Protein AF-A0A520IS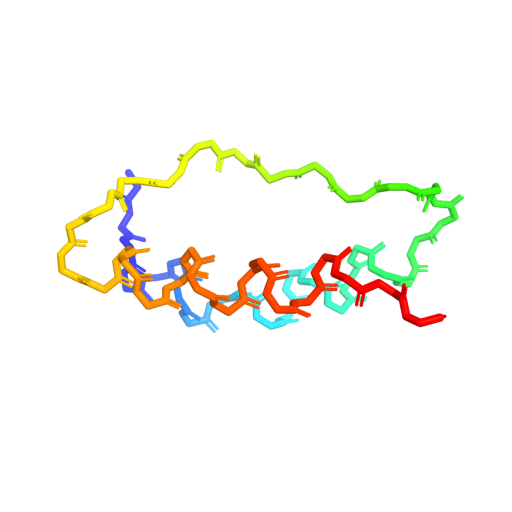29-F1 (afdb_monomer_lite)

Structure (mmCIF, N/CA/C/O backbone):
data_AF-A0A520IS29-F1
#
_entry.id   AF-A0A520IS29-F1
#
loop_
_atom_site.group_PDB
_atom_site.id
_atom_site.type_symbol
_atom_site.label_atom_id
_atom_site.label_alt_id
_atom_site.label_comp_id
_atom_site.label_asym_id
_atom_site.label_entity_id
_atom_site.label_seq_id
_atom_site.pdbx_PDB_ins_code
_atom_site.Cartn_x
_atom_site.Cartn_y
_atom_site.Cartn_z
_atom_site.occupancy
_atom_site.B_iso_or_equiv
_atom_site.auth_seq_id
_atom_site.auth_comp_id
_atom_site.auth_asym_id
_atom_site.auth_atom_id
_atom_site.pdbx_PDB_model_num
ATOM 1 N N . GLY A 1 1 ? -11.646 6.704 2.281 1.00 73.38 1 GLY A N 1
ATOM 2 C CA . GLY A 1 1 ? -11.264 5.387 1.746 1.00 73.38 1 GLY A CA 1
ATOM 3 C C . GLY A 1 1 ? -11.255 4.404 2.888 1.00 73.38 1 GLY A C 1
ATOM 4 O O . GLY A 1 1 ? -10.932 4.821 3.995 1.00 73.38 1 GLY A O 1
ATOM 5 N N . ASP A 1 2 ? -11.645 3.161 2.634 1.00 91.00 2 ASP A N 1
ATOM 6 C CA . ASP A 1 2 ? -11.651 2.090 3.631 1.00 91.00 2 ASP A CA 1
ATOM 7 C C . ASP A 1 2 ? -10.293 1.366 3.629 1.00 91.00 2 ASP A C 1
ATOM 9 O O . ASP A 1 2 ? -9.810 0.918 2.587 1.00 91.00 2 ASP A O 1
ATOM 13 N N . LEU A 1 3 ? -9.652 1.276 4.796 1.00 90.00 3 LEU A N 1
ATOM 14 C CA . LEU A 1 3 ? -8.357 0.612 4.933 1.00 90.00 3 LEU A CA 1
ATOM 15 C C . LEU A 1 3 ? -8.454 -0.912 4.814 1.00 90.00 3 LEU A C 1
ATOM 17 O O . LEU A 1 3 ? -7.476 -1.547 4.426 1.00 90.00 3 LEU A O 1
ATOM 21 N N . THR A 1 4 ? -9.609 -1.502 5.112 1.00 92.50 4 THR A N 1
ATOM 22 C CA . THR A 1 4 ? -9.854 -2.933 4.925 1.00 92.50 4 THR A CA 1
ATOM 23 C C . THR A 1 4 ? -9.941 -3.274 3.443 1.00 92.50 4 THR A C 1
ATOM 25 O O . THR A 1 4 ? -9.291 -4.219 2.997 1.00 92.50 4 THR A O 1
ATOM 28 N N . GLU A 1 5 ? -10.665 -2.472 2.660 1.00 93.12 5 GLU A N 1
ATOM 29 C CA . GLU A 1 5 ? -10.701 -2.606 1.199 1.00 93.12 5 GLU A CA 1
ATOM 30 C C . GLU A 1 5 ? -9.304 -2.401 0.594 1.00 93.12 5 GLU A C 1
ATOM 32 O O . GLU A 1 5 ? -8.840 -3.210 -0.212 1.00 93.12 5 GLU A O 1
ATOM 37 N N . ALA A 1 6 ? -8.588 -1.363 1.044 1.00 91.62 6 ALA A N 1
ATOM 38 C CA . ALA A 1 6 ? -7.226 -1.095 0.596 1.00 91.62 6 ALA A CA 1
ATOM 39 C C . 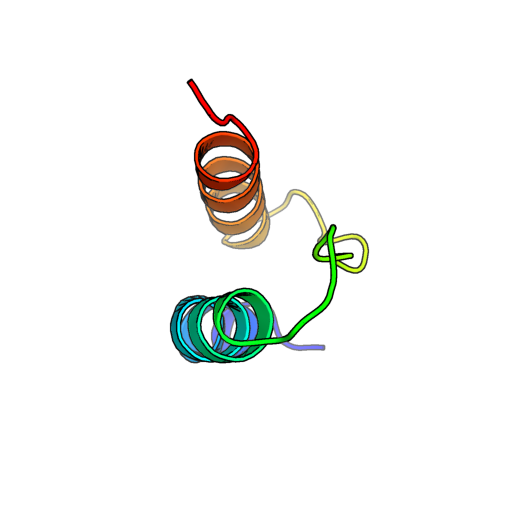ALA A 1 6 ? -6.274 -2.261 0.909 1.00 91.62 6 ALA A C 1
ATOM 41 O O . ALA A 1 6 ? -5.471 -2.635 0.056 1.00 91.62 6 ALA A O 1
ATOM 42 N N . ALA A 1 7 ? -6.374 -2.858 2.101 1.00 91.62 7 ALA A N 1
ATOM 43 C CA . ALA A 1 7 ? -5.577 -4.021 2.479 1.00 91.62 7 ALA A CA 1
ATOM 44 C C . ALA A 1 7 ? -5.878 -5.234 1.590 1.00 91.62 7 ALA A C 1
ATOM 46 O O . ALA A 1 7 ? -4.947 -5.902 1.141 1.00 91.62 7 ALA A O 1
ATOM 47 N N . ALA A 1 8 ? -7.159 -5.495 1.313 1.00 94.75 8 ALA A N 1
ATOM 48 C CA . ALA A 1 8 ? -7.583 -6.611 0.473 1.00 94.75 8 ALA A CA 1
ATOM 49 C C . ALA A 1 8 ? -7.064 -6.482 -0.969 1.00 94.75 8 ALA A C 1
ATOM 51 O O . ALA A 1 8 ? -6.641 -7.472 -1.560 1.00 94.75 8 ALA A O 1
ATOM 52 N N . ALA A 1 9 ? -7.038 -5.265 -1.517 1.00 93.94 9 ALA A N 1
ATOM 53 C CA . ALA A 1 9 ? -6.597 -5.004 -2.888 1.00 93.94 9 ALA A CA 1
ATOM 54 C C . ALA A 1 9 ? -5.081 -4.751 -3.039 1.00 93.94 9 ALA A C 1
ATOM 56 O O . ALA A 1 9 ? -4.587 -4.626 -4.165 1.00 93.94 9 ALA A O 1
ATOM 57 N N . LEU A 1 10 ? -4.332 -4.638 -1.935 1.00 92.06 10 LEU A N 1
ATOM 58 C CA . LEU A 1 10 ? -2.962 -4.116 -1.938 1.00 92.06 10 LEU A CA 1
ATOM 59 C C . LEU A 1 10 ? -2.013 -4.926 -2.826 1.00 92.06 10 LEU A C 1
ATOM 61 O O . LEU A 1 10 ? -1.293 -4.351 -3.641 1.00 92.06 10 LEU A O 1
ATOM 65 N N . PHE A 1 11 ? -1.993 -6.252 -2.675 1.00 91.38 11 PHE A N 1
ATOM 66 C CA . PHE A 1 11 ? -1.049 -7.094 -3.413 1.00 91.38 11 PHE A CA 1
ATOM 67 C C . PHE A 1 11 ? -1.316 -7.076 -4.913 1.00 91.38 11 PHE A C 1
ATOM 69 O O . PHE A 1 11 ? -0.366 -6.964 -5.686 1.00 91.38 11 PHE A O 1
ATOM 76 N N . ASP A 1 12 ? -2.580 -7.111 -5.324 1.00 95.25 12 ASP A N 1
ATOM 77 C CA . ASP A 1 12 ? -2.947 -7.028 -6.736 1.00 95.25 12 ASP A CA 1
ATOM 78 C C . ASP A 1 12 ? -2.553 -5.674 -7.332 1.00 95.25 12 ASP A C 1
ATOM 80 O O . ASP A 1 12 ? -2.031 -5.605 -8.446 1.00 95.25 12 ASP A O 1
ATOM 84 N N . ALA A 1 13 ? -2.766 -4.583 -6.590 1.00 94.19 13 ALA A N 1
ATOM 85 C CA . ALA A 1 13 ? -2.353 -3.252 -7.020 1.00 94.19 13 ALA A CA 1
ATOM 86 C C . ALA A 1 13 ? -0.828 -3.143 -7.175 1.00 94.19 13 ALA A C 1
ATOM 88 O O . ALA A 1 13 ? -0.359 -2.597 -8.174 1.00 94.19 13 ALA A O 1
ATOM 89 N N . LEU A 1 14 ? -0.063 -3.702 -6.232 1.00 92.94 14 LEU A N 1
ATOM 90 C CA . LEU A 1 14 ? 1.398 -3.726 -6.298 1.00 92.94 14 LEU A CA 1
ATOM 91 C C . LEU A 1 14 ? 1.906 -4.570 -7.472 1.00 92.94 14 LEU A C 1
ATOM 93 O O . LEU A 1 14 ? 2.767 -4.093 -8.200 1.00 92.94 14 LEU A O 1
ATOM 97 N N . HIS A 1 15 ? 1.345 -5.760 -7.717 1.00 93.12 15 HIS A N 1
ATOM 98 C CA . HIS A 1 15 ? 1.731 -6.589 -8.868 1.00 93.12 15 HIS A CA 1
ATOM 99 C C . HIS A 1 15 ? 1.472 -5.879 -10.198 1.00 93.12 15 HIS A C 1
ATOM 101 O O . HIS A 1 15 ? 2.324 -5.890 -11.082 1.00 93.12 15 HIS A O 1
ATOM 107 N N . ARG A 1 16 ? 0.315 -5.219 -10.344 1.00 95.12 16 ARG A N 1
ATOM 108 C CA . ARG A 1 16 ? 0.021 -4.435 -11.554 1.00 95.12 16 ARG A CA 1
ATOM 109 C C . ARG A 1 16 ? 0.997 -3.277 -11.743 1.00 95.12 16 ARG A C 1
ATOM 111 O O . ARG A 1 16 ? 1.368 -2.980 -12.873 1.00 95.12 16 ARG A O 1
ATOM 118 N N . ALA A 1 17 ? 1.387 -2.611 -10.659 1.00 93.19 17 ALA A N 1
ATOM 119 C CA . ALA A 1 17 ? 2.325 -1.499 -10.717 1.00 93.19 17 ALA A CA 1
ATOM 120 C C . ALA A 1 17 ? 3.760 -1.966 -11.024 1.00 93.19 17 ALA A C 1
ATOM 122 O O . ALA A 1 17 ? 4.444 -1.319 -11.813 1.00 93.19 17 ALA A O 1
ATOM 123 N N . ASP A 1 18 ? 4.190 -3.100 -10.468 1.00 91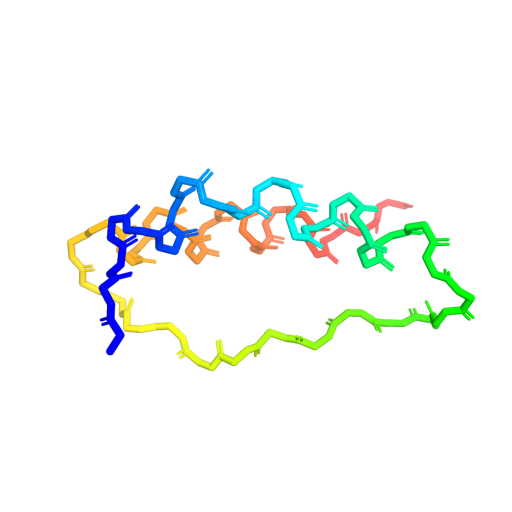.06 18 ASP A N 1
ATOM 124 C CA . ASP A 1 18 ? 5.511 -3.693 -10.723 1.00 91.06 18 ASP A CA 1
ATOM 125 C C . ASP A 1 18 ? 5.642 -4.241 -12.155 1.00 91.06 18 ASP A C 1
ATOM 127 O O . ASP A 1 18 ? 6.715 -4.196 -12.746 1.00 91.06 18 ASP A O 1
ATOM 131 N N . ALA A 1 19 ? 4.531 -4.669 -12.763 1.00 94.62 19 ALA A N 1
ATOM 132 C CA . ALA A 1 19 ? 4.476 -5.056 -14.174 1.00 94.62 19 ALA A CA 1
ATOM 133 C C . ALA A 1 19 ? 4.521 -3.865 -15.156 1.00 94.62 19 ALA A C 1
ATOM 135 O O . ALA A 1 19 ? 4.539 -4.073 -16.371 1.00 94.62 19 ALA A O 1
ATOM 136 N N . SER A 1 20 ? 4.491 -2.624 -14.662 1.00 94.69 20 SER A N 1
ATOM 137 C CA . SER A 1 20 ? 4.582 -1.435 -15.513 1.00 94.69 20 SER A CA 1
ATOM 138 C C . SER A 1 20 ? 6.029 -1.103 -15.890 1.00 94.69 20 SER A C 1
ATOM 140 O O . SER A 1 20 ? 6.982 -1.535 -15.252 1.00 94.69 20 SER A O 1
ATOM 142 N N . ASP A 1 21 ? 6.206 -0.263 -16.908 1.00 95.44 21 ASP A N 1
ATOM 143 C CA . ASP A 1 21 ? 7.507 0.253 -17.352 1.00 95.44 21 ASP A CA 1
ATOM 144 C C . ASP A 1 21 ? 8.056 1.390 -16.462 1.00 95.44 21 ASP A C 1
ATOM 146 O O . ASP A 1 21 ? 9.049 2.045 -16.794 1.00 95.44 21 ASP A O 1
ATOM 150 N N . ARG A 1 22 ? 7.405 1.673 -15.327 1.00 95.44 22 ARG A N 1
ATOM 151 C CA . ARG A 1 22 ? 7.751 2.796 -14.454 1.00 95.44 22 ARG A CA 1
ATOM 152 C C . ARG A 1 22 ? 8.860 2.414 -13.485 1.00 95.44 22 ARG A C 1
ATOM 154 O O . ARG A 1 22 ? 8.796 1.410 -12.791 1.00 95.44 22 ARG A O 1
ATOM 161 N N . ALA A 1 23 ? 9.834 3.307 -13.335 1.00 91.88 23 ALA A N 1
ATOM 162 C CA . ALA A 1 23 ? 10.967 3.097 -12.433 1.00 91.88 23 ALA A CA 1
ATOM 163 C C . ALA A 1 23 ? 10.591 3.069 -10.935 1.00 91.88 23 ALA A C 1
ATOM 165 O O . ALA A 1 23 ? 11.396 2.652 -10.103 1.00 91.88 23 ALA A O 1
ATOM 166 N N . ARG A 1 24 ? 9.422 3.606 -10.562 1.00 92.75 24 ARG A N 1
ATOM 167 C CA . ARG A 1 24 ? 8.999 3.816 -9.170 1.00 92.75 24 ARG A CA 1
ATOM 168 C C . ARG A 1 24 ? 7.486 3.656 -9.048 1.00 92.75 24 ARG A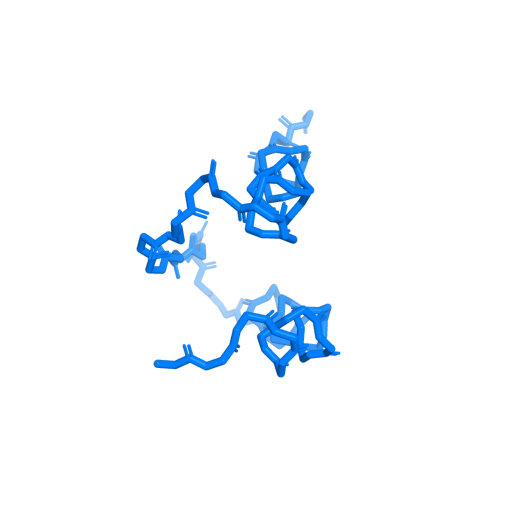 C 1
ATOM 170 O O . ARG A 1 24 ? 6.746 4.137 -9.904 1.00 92.75 24 ARG A O 1
ATOM 177 N N . ILE A 1 25 ? 7.045 3.087 -7.928 1.00 93.62 25 ILE A N 1
ATOM 178 C CA . ILE A 1 25 ? 5.637 3.033 -7.524 1.00 93.62 25 ILE A CA 1
ATOM 179 C C . ILE A 1 25 ? 5.408 4.118 -6.468 1.00 93.62 25 ILE A C 1
ATOM 181 O O . ILE A 1 25 ? 6.086 4.140 -5.441 1.00 93.62 25 ILE A O 1
ATOM 185 N N . ALA A 1 26 ? 4.471 5.030 -6.722 1.00 94.38 26 ALA A N 1
ATOM 186 C CA . ALA A 1 26 ? 4.056 6.038 -5.751 1.00 94.38 26 ALA A CA 1
ATOM 187 C C . ALA A 1 26 ? 2.814 5.554 -4.996 1.00 94.38 26 ALA A C 1
ATOM 189 O O . ALA A 1 26 ? 1.838 5.129 -5.612 1.00 94.38 26 ALA A O 1
ATOM 190 N N . ILE A 1 27 ? 2.847 5.641 -3.666 1.00 93.06 27 ILE A N 1
ATOM 191 C CA . ILE A 1 27 ? 1.736 5.260 -2.790 1.00 93.06 27 ILE A CA 1
ATOM 192 C C . ILE A 1 27 ? 1.215 6.516 -2.091 1.00 93.06 27 ILE A C 1
ATOM 194 O O . ILE A 1 27 ? 2.000 7.316 -1.580 1.00 93.06 27 ILE A O 1
ATOM 198 N N . ALA A 1 28 ? -0.106 6.701 -2.087 1.00 93.19 28 ALA A N 1
ATOM 199 C CA . ALA A 1 28 ? -0.740 7.786 -1.346 1.00 93.19 28 ALA A CA 1
ATOM 200 C C . ALA A 1 28 ? -0.523 7.610 0.171 1.00 93.19 28 ALA A C 1
ATOM 202 O O . ALA A 1 28 ? -0.402 6.475 0.630 1.00 93.19 28 ALA A O 1
ATOM 203 N N . PRO A 1 29 ? -0.500 8.690 0.972 1.00 92.81 29 PRO A N 1
ATOM 204 C CA . PRO A 1 29 ? -0.362 8.573 2.420 1.00 92.81 29 PRO A CA 1
ATOM 205 C C . PRO A 1 29 ? -1.449 7.680 3.033 1.00 92.81 29 PRO A C 1
ATOM 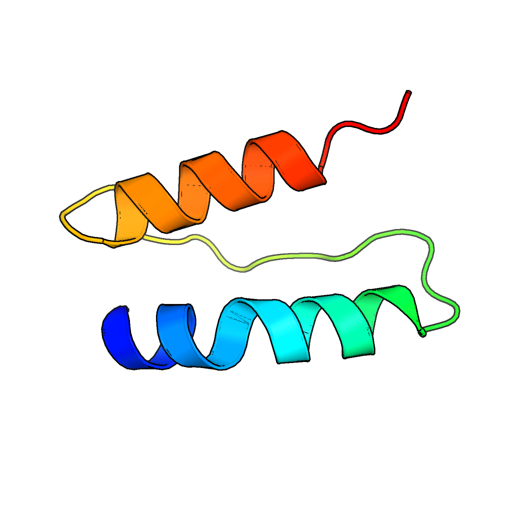207 O O . PRO A 1 29 ? -2.635 7.862 2.759 1.00 92.81 29 PRO A O 1
ATOM 210 N N . ILE A 1 30 ? -1.039 6.740 3.887 1.00 94.12 30 ILE A N 1
ATOM 211 C CA . ILE A 1 30 ? -1.939 5.830 4.604 1.00 94.12 30 ILE A CA 1
ATOM 212 C C . ILE A 1 30 ? -1.875 6.168 6.098 1.00 94.12 30 ILE A C 1
ATOM 214 O O . ILE A 1 30 ? -0.770 6.182 6.656 1.00 94.12 30 ILE A O 1
ATOM 218 N N . PRO A 1 31 ? -3.018 6.425 6.763 1.00 95.25 31 PRO A N 1
ATOM 219 C CA . PRO A 1 31 ? -3.081 6.595 8.212 1.00 95.25 31 PRO A CA 1
ATOM 220 C C . PRO A 1 31 ? -2.341 5.483 8.973 1.00 95.25 31 PRO A C 1
ATOM 222 O O . PRO A 1 31 ? -2.332 4.323 8.565 1.00 95.25 31 PRO A O 1
ATOM 225 N N . SER A 1 32 ? -1.657 5.846 10.058 1.00 96.00 32 SER A N 1
ATOM 226 C CA . SER A 1 32 ? -0.846 4.920 10.869 1.00 96.00 32 SER A CA 1
ATOM 227 C C . SER A 1 32 ? -1.595 4.447 12.116 1.00 96.00 32 SER A C 1
ATOM 229 O O . SER A 1 32 ? -1.058 4.447 13.221 1.00 96.00 32 SER A O 1
ATOM 231 N N . ASP A 1 33 ? -2.856 4.082 11.932 1.00 94.69 33 ASP A N 1
ATOM 232 C CA . ASP A 1 33 ? -3.757 3.559 12.947 1.00 94.69 33 ASP A CA 1
ATOM 233 C C . ASP A 1 33 ? -4.428 2.265 12.462 1.00 94.69 33 ASP A C 1
ATOM 235 O O . ASP A 1 33 ? -4.533 1.987 11.264 1.00 94.69 33 ASP A O 1
ATOM 239 N N . GLY A 1 34 ? -4.827 1.414 13.413 1.00 94.06 34 GLY A N 1
ATOM 240 C CA . GLY A 1 34 ? -5.444 0.119 13.121 1.00 94.06 34 GLY A CA 1
ATOM 241 C C . GLY A 1 34 ? -4.650 -0.709 12.100 1.00 94.06 34 GLY A C 1
ATOM 242 O O . GLY A 1 34 ? -3.445 -0.927 12.246 1.00 94.06 34 GLY A O 1
ATOM 243 N N . ILE A 1 35 ? -5.329 -1.161 11.041 1.00 94.88 35 ILE A N 1
ATOM 244 C CA . ILE A 1 35 ? -4.717 -1.942 9.954 1.00 94.88 35 ILE A CA 1
ATOM 245 C C . ILE A 1 35 ? -3.744 -1.116 9.094 1.00 94.88 35 ILE A C 1
ATOM 247 O O . ILE A 1 35 ? -2.826 -1.677 8.494 1.00 94.88 35 ILE A O 1
ATOM 251 N N . GLY A 1 36 ? -3.877 0.214 9.081 1.00 95.81 36 GLY A N 1
ATOM 252 C CA . GLY A 1 36 ? -2.993 1.117 8.347 1.00 95.81 36 GLY A CA 1
ATOM 253 C C . GLY A 1 36 ? -1.533 1.018 8.794 1.00 95.81 36 GLY A C 1
ATOM 254 O O . GLY A 1 36 ? -0.623 1.074 7.967 1.00 95.81 36 GLY A O 1
ATOM 255 N N . THR A 1 37 ? -1.285 0.743 10.078 1.00 96.69 37 THR A N 1
ATOM 256 C CA . THR A 1 37 ? 0.064 0.459 10.599 1.00 96.69 37 THR A CA 1
ATOM 257 C C . THR A 1 37 ? 0.686 -0.775 9.944 1.00 96.69 37 THR A C 1
ATOM 259 O O . THR A 1 37 ? 1.846 -0.732 9.530 1.00 96.69 37 THR A O 1
ATOM 262 N N . ALA A 1 38 ? -0.084 -1.857 9.798 1.00 95.50 38 ALA A N 1
ATOM 263 C CA . ALA A 1 38 ? 0.385 -3.095 9.176 1.00 95.50 38 ALA A CA 1
ATOM 264 C C . ALA A 1 38 ? 0.618 -2.928 7.666 1.00 95.50 38 ALA A C 1
ATOM 266 O O . ALA A 1 38 ? 1.607 -3.431 7.130 1.00 95.50 38 ALA A O 1
ATOM 267 N N . ILE A 1 39 ? -0.251 -2.174 6.986 1.00 95.31 39 ILE A N 1
ATOM 268 C CA . ILE A 1 39 ? -0.078 -1.840 5.568 1.00 95.31 39 ILE A CA 1
ATOM 269 C C . ILE A 1 39 ? 1.225 -1.057 5.365 1.00 95.31 39 ILE A C 1
ATOM 271 O O . ILE A 1 39 ? 2.053 -1.430 4.532 1.00 95.31 39 ILE A O 1
ATOM 275 N N . ASN A 1 40 ? 1.433 -0.002 6.157 1.00 95.62 40 ASN A N 1
ATOM 276 C CA . ASN A 1 40 ? 2.631 0.827 6.080 1.00 95.62 40 ASN A CA 1
ATOM 277 C C . ASN A 1 40 ? 3.914 0.021 6.356 1.00 95.62 40 ASN A C 1
ATOM 279 O O . ASN A 1 40 ? 4.916 0.223 5.672 1.00 95.62 40 ASN A O 1
ATOM 283 N N . ASP A 1 41 ? 3.897 -0.915 7.312 1.00 94.94 41 ASP A N 1
ATOM 284 C CA . ASP A 1 41 ? 5.020 -1.836 7.538 1.00 94.94 41 ASP A CA 1
ATOM 285 C C . ASP A 1 41 ? 5.332 -2.684 6.297 1.00 94.94 41 ASP A C 1
ATOM 287 O O . ASP A 1 41 ? 6.479 -2.746 5.845 1.00 94.94 41 ASP A O 1
ATOM 291 N N . ARG A 1 42 ? 4.305 -3.306 5.707 1.00 93.56 42 ARG A N 1
ATOM 292 C CA . ARG A 1 42 ? 4.486 -4.164 4.534 1.00 93.56 42 ARG A CA 1
ATOM 293 C C . ARG A 1 42 ? 5.042 -3.383 3.344 1.00 93.56 42 ARG A C 1
ATOM 295 O O . ARG A 1 42 ? 5.930 -3.892 2.662 1.00 93.56 42 ARG A O 1
ATOM 302 N N . LEU A 1 43 ? 4.559 -2.160 3.131 1.00 94.06 43 LEU A N 1
ATOM 303 C CA . LEU A 1 43 ? 5.045 -1.261 2.084 1.00 94.06 43 LEU A CA 1
ATOM 304 C C . LEU A 1 43 ? 6.507 -0.865 2.290 1.00 94.06 43 LEU A C 1
ATOM 306 O O . LEU A 1 43 ? 7.276 -0.923 1.336 1.00 94.06 43 LEU A O 1
ATOM 310 N N . ARG A 1 44 ? 6.921 -0.521 3.519 1.00 93.44 44 ARG A N 1
ATOM 311 C CA . ARG A 1 44 ? 8.336 -0.221 3.809 1.00 93.44 44 ARG A CA 1
ATOM 312 C C . ARG A 1 44 ? 9.228 -1.412 3.489 1.00 93.44 44 ARG A C 1
ATOM 314 O O . ARG A 1 44 ? 10.225 -1.246 2.800 1.00 93.44 44 ARG A O 1
ATOM 321 N N . ARG A 1 45 ? 8.832 -2.620 3.907 1.00 91.44 45 ARG A N 1
ATOM 322 C CA . ARG A 1 45 ? 9.575 -3.849 3.583 1.00 91.44 45 ARG A CA 1
ATOM 323 C C . ARG A 1 45 ? 9.662 -4.111 2.081 1.00 91.44 45 ARG A C 1
ATOM 325 O O . ARG A 1 45 ? 10.693 -4.581 1.625 1.00 91.44 45 ARG A O 1
ATOM 332 N N . ALA A 1 46 ? 8.613 -3.803 1.322 1.00 89.00 46 ALA A N 1
ATOM 333 C CA . ALA A 1 46 ? 8.611 -3.955 -0.134 1.00 89.00 46 ALA A CA 1
ATOM 334 C C . ALA A 1 46 ? 9.415 -2.862 -0.868 1.00 89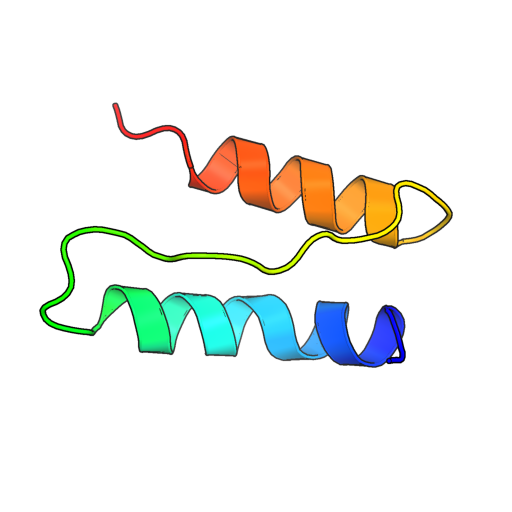.00 46 ALA A C 1
ATOM 336 O O . ALA A 1 46 ? 9.862 -3.082 -1.989 1.00 89.00 46 ALA A O 1
ATOM 337 N N . ALA A 1 47 ? 9.589 -1.684 -0.261 1.00 89.94 47 ALA A N 1
ATOM 338 C CA . ALA A 1 47 ? 10.305 -0.558 -0.860 1.00 89.94 47 ALA A CA 1
ATOM 339 C C . ALA A 1 47 ? 11.836 -0.690 -0.785 1.00 89.94 47 ALA A C 1
ATOM 341 O O . ALA A 1 47 ? 12.547 0.032 -1.486 1.00 89.94 47 ALA A O 1
ATOM 342 N N . HIS A 1 48 ? 12.350 -1.590 0.052 1.00 84.69 48 HIS A N 1
ATOM 343 C CA . HIS A 1 48 ? 13.769 -1.910 0.098 1.00 84.69 48 HIS A CA 1
ATOM 344 C C . HIS A 1 48 ? 14.091 -2.940 -0.991 1.00 84.69 48 HIS A C 1
ATOM 346 O O . HIS A 1 48 ? 13.605 -4.067 -0.952 1.00 84.69 48 HIS A O 1
ATOM 352 N N . ARG A 1 49 ? 14.887 -2.527 -1.980 1.00 65.44 49 ARG A N 1
ATOM 353 C CA . ARG A 1 49 ? 15.578 -3.438 -2.896 1.00 65.44 49 ARG A CA 1
ATOM 354 C C . ARG A 1 49 ? 16.983 -3.664 -2.342 1.00 65.44 49 ARG A C 1
ATOM 356 O O . ARG A 1 49 ? 17.660 -2.674 -2.060 1.00 65.44 49 ARG A O 1
ATOM 363 N N . ASP A 1 50 ? 17.370 -4.925 -2.188 1.00 56.31 50 ASP A N 1
ATOM 364 C CA . ASP A 1 50 ? 18.786 -5.310 -2.202 1.00 56.31 50 ASP A CA 1
ATOM 365 C C . ASP A 1 50 ? 19.353 -5.138 -3.623 1.00 56.31 50 ASP A C 1
ATOM 367 O O . ASP A 1 50 ? 18.575 -5.308 -4.599 1.00 56.31 50 ASP A O 1
#

Radius of gyration: 11.24 Å; chains: 1; bounding box: 30×16×30 Å

pLDDT: mean 91.66, std 7.25, range [56.31, 96.69]

Sequence (50 aa):
GDLTEAAAALFDALHRADASDRARIAIAPIPSDGIGTAINDRLRRAAHRD

Secondary structure (DSSP, 8-state):
--HHHHHHHHHHHHHHHHTSS-S--------SSTHHHHHHHHHHHHH---

Foldseek 3Di:
DDVVVCVVCVVVVVVVVVPDPDPDDDDDDFDCDDCSVVVVVVVVVVPDDD